Protein AF-A0A4Y2UNC6-F1 (afdb_monomer_lite)

Foldseek 3Di:
DPDPPDPAFQWDDLDPVDIDGPPVHDDPVSPAEADPDFQWEWDWDQDVNDIDIDIGGPDDDDPPDGHHYHRPQCPDPDWDQDDNPDPPDPRIRNDDDD

Organism: Araneus ventricosus (NCBI:txid182803)

Structure (mmCIF, N/CA/C/O backbone):
data_AF-A0A4Y2UNC6-F1
#
_entry.id   AF-A0A4Y2UNC6-F1
#
loop_
_atom_site.group_PDB
_atom_site.id
_atom_site.type_symbol
_atom_site.label_atom_id
_atom_site.label_alt_id
_atom_site.label_comp_id
_atom_site.label_asym_id
_atom_site.label_entity_id
_atom_site.label_seq_id
_atom_site.pdbx_PDB_ins_code
_atom_site.Cartn_x
_atom_site.Cartn_y
_atom_site.Cartn_z
_atom_site.occupancy
_atom_site.B_iso_or_equiv
_atom_site.auth_seq_id
_atom_site.auth_comp_id
_atom_site.auth_asym_id
_atom_site.auth_atom_id
_atom_site.pdbx_PDB_model_num
ATOM 1 N N . MET A 1 1 ? 13.011 17.252 9.180 1.00 39.12 1 MET A N 1
ATOM 2 C CA . MET A 1 1 ? 12.394 17.594 7.881 1.00 39.12 1 MET A CA 1
ATOM 3 C C . MET A 1 1 ? 13.448 17.404 6.805 1.00 39.12 1 MET A C 1
ATOM 5 O O . MET A 1 1 ? 14.493 18.028 6.916 1.00 39.12 1 MET A O 1
ATOM 9 N N . LEU A 1 2 ? 13.238 16.505 5.840 1.00 42.12 2 LEU A N 1
ATOM 10 C CA . LEU A 1 2 ? 14.147 16.373 4.695 1.00 42.12 2 LEU A CA 1
ATOM 11 C C . LEU A 1 2 ? 13.851 17.478 3.667 1.00 42.12 2 LEU A C 1
ATOM 13 O O . LEU A 1 2 ? 12.724 17.964 3.573 1.00 42.12 2 LEU A O 1
ATOM 17 N N . ALA A 1 3 ? 14.885 17.876 2.928 1.00 47.06 3 ALA A N 1
ATOM 18 C CA . ALA A 1 3 ? 15.082 19.190 2.307 1.00 47.06 3 ALA A CA 1
ATOM 19 C C . ALA A 1 3 ? 14.068 19.672 1.239 1.00 47.06 3 ALA A C 1
ATOM 21 O O . ALA A 1 3 ? 14.252 20.769 0.730 1.00 47.06 3 ALA A O 1
ATOM 22 N N . ASN A 1 4 ? 12.998 18.931 0.919 1.00 50.94 4 ASN A N 1
ATOM 23 C CA . ASN A 1 4 ? 12.087 19.271 -0.191 1.00 50.94 4 ASN A CA 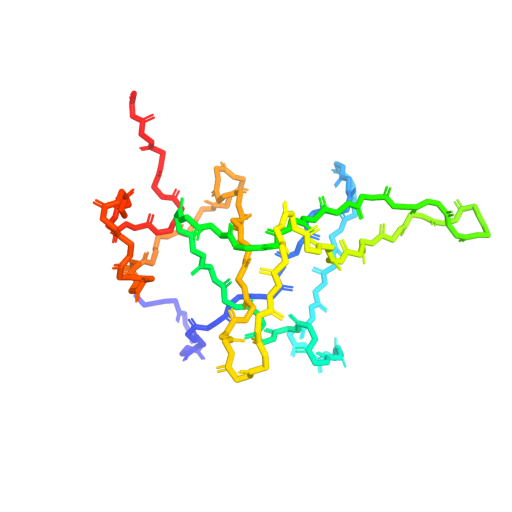1
ATOM 24 C C . ASN A 1 4 ? 10.584 19.340 0.161 1.00 50.94 4 ASN A C 1
ATOM 26 O O . ASN A 1 4 ? 9.766 19.505 -0.736 1.00 50.94 4 ASN A O 1
ATOM 30 N N . GLY A 1 5 ? 10.178 19.209 1.431 1.00 56.38 5 GLY A N 1
ATOM 31 C CA . GLY A 1 5 ? 8.780 19.462 1.837 1.00 56.38 5 GLY A CA 1
ATOM 32 C C . GLY A 1 5 ? 7.718 18.455 1.353 1.00 56.38 5 GLY A C 1
ATOM 33 O O . GLY A 1 5 ? 6.529 18.694 1.545 1.00 56.38 5 GLY A O 1
ATOM 34 N N . TYR A 1 6 ? 8.107 17.324 0.757 1.00 63.97 6 TYR A N 1
ATOM 35 C CA . TYR A 1 6 ? 7.167 16.267 0.371 1.00 63.97 6 TYR A CA 1
ATOM 36 C C . TYR A 1 6 ? 6.720 15.442 1.586 1.00 63.97 6 TYR A C 1
ATOM 38 O O . TYR A 1 6 ? 7.547 14.965 2.361 1.00 63.97 6 TYR A O 1
ATOM 46 N N . SER A 1 7 ? 5.406 15.255 1.735 1.00 79.00 7 SER A N 1
ATOM 47 C CA . SER A 1 7 ? 4.781 14.511 2.840 1.00 79.00 7 SER A CA 1
ATOM 48 C C . SER A 1 7 ? 4.427 13.057 2.507 1.00 79.00 7 SER A C 1
ATOM 50 O O . SER A 1 7 ? 4.112 12.292 3.416 1.00 79.00 7 SER A O 1
ATOM 52 N N . ASN A 1 8 ? 4.490 12.664 1.230 1.00 87.12 8 ASN A N 1
ATOM 53 C CA . ASN A 1 8 ? 4.035 11.361 0.741 1.00 87.12 8 ASN A CA 1
ATOM 54 C C . ASN A 1 8 ? 5.143 10.630 -0.027 1.00 87.12 8 ASN A C 1
ATOM 56 O O . ASN A 1 8 ? 5.838 11.242 -0.841 1.00 87.12 8 ASN A O 1
ATOM 60 N N . TYR A 1 9 ? 5.245 9.318 0.190 1.00 87.75 9 TYR A N 1
ATOM 61 C CA . TYR A 1 9 ? 6.192 8.424 -0.476 1.00 87.75 9 TYR A CA 1
ATOM 62 C C . TYR A 1 9 ? 5.442 7.419 -1.351 1.00 87.75 9 TYR A C 1
ATOM 64 O O . TYR A 1 9 ? 4.419 6.879 -0.940 1.00 87.75 9 TYR A O 1
ATOM 72 N N . TYR A 1 10 ? 5.966 7.156 -2.549 1.00 91.75 10 TYR A N 1
ATOM 73 C CA . TYR A 1 10 ? 5.298 6.337 -3.571 1.00 91.75 10 TYR A CA 1
ATOM 74 C C . TYR A 1 10 ? 6.195 5.208 -4.095 1.00 91.75 10 TYR A C 1
ATOM 76 O O . TYR A 1 10 ? 6.057 4.765 -5.237 1.00 91.75 10 TYR A O 1
ATOM 84 N N . PHE A 1 11 ? 7.139 4.774 -3.261 1.00 89.75 11 PHE A N 1
ATOM 85 C CA . PHE A 1 11 ? 8.127 3.759 -3.591 1.00 89.75 11 PHE A CA 1
ATOM 86 C C . PHE A 1 11 ? 7.642 2.370 -3.196 1.00 89.75 11 PHE A C 1
ATOM 88 O O . PHE A 1 11 ? 7.236 2.155 -2.057 1.00 89.75 11 PHE A O 1
ATOM 95 N N . LEU A 1 12 ? 7.763 1.400 -4.097 1.00 90.25 12 LEU A N 1
ATOM 96 C CA . LEU A 1 12 ? 7.373 0.016 -3.850 1.00 90.25 12 LEU A CA 1
ATOM 97 C C . LEU A 1 12 ? 8.427 -0.939 -4.410 1.00 90.25 12 LEU A C 1
ATOM 99 O O . LEU A 1 12 ? 8.695 -0.942 -5.611 1.00 90.25 12 LEU A O 1
ATOM 103 N N . TYR A 1 13 ? 9.010 -1.783 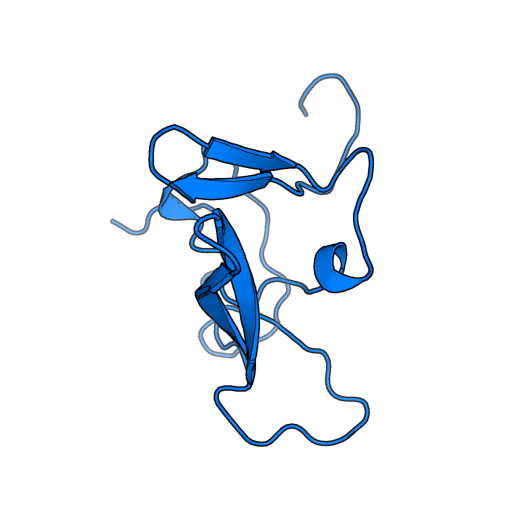-3.558 1.00 87.62 13 TYR A N 1
ATOM 104 C CA . TYR A 1 13 ? 9.956 -2.810 -4.005 1.00 87.62 13 TYR A CA 1
ATOM 105 C C . TYR A 1 13 ? 9.246 -3.923 -4.780 1.00 87.62 13 TYR A C 1
ATOM 107 O O . TYR A 1 13 ? 8.445 -4.674 -4.225 1.00 87.62 13 TYR A O 1
ATOM 115 N N . LEU A 1 14 ? 9.570 -4.059 -6.066 1.00 89.38 14 LEU A N 1
ATOM 116 C CA . LEU A 1 14 ? 9.084 -5.153 -6.907 1.00 89.38 14 LEU A CA 1
ATOM 117 C C . LEU A 1 14 ? 9.918 -6.426 -6.686 1.00 89.38 14 LEU A C 1
ATOM 119 O O . LEU A 1 14 ? 9.393 -7.544 -6.691 1.00 89.38 14 LEU A O 1
ATOM 123 N N . ASP A 1 15 ? 11.227 -6.254 -6.504 1.00 86.44 15 ASP A N 1
ATOM 124 C CA . ASP A 1 15 ? 12.197 -7.266 -6.080 1.00 86.44 15 ASP A CA 1
ATOM 125 C C . ASP A 1 15 ? 13.466 -6.593 -5.526 1.00 86.44 15 ASP A C 1
ATOM 127 O O . ASP A 1 15 ? 13.505 -5.380 -5.343 1.00 86.44 15 ASP A O 1
ATOM 131 N N . ALA A 1 16 ? 14.508 -7.383 -5.250 1.00 86.06 16 ALA A N 1
ATOM 132 C CA . ALA A 1 16 ? 15.761 -6.908 -4.664 1.00 86.06 16 ALA A CA 1
ATOM 133 C C . ALA A 1 16 ? 16.538 -5.898 -5.532 1.00 86.06 16 ALA A C 1
ATOM 135 O O . ALA A 1 16 ? 17.471 -5.276 -5.035 1.00 86.06 16 A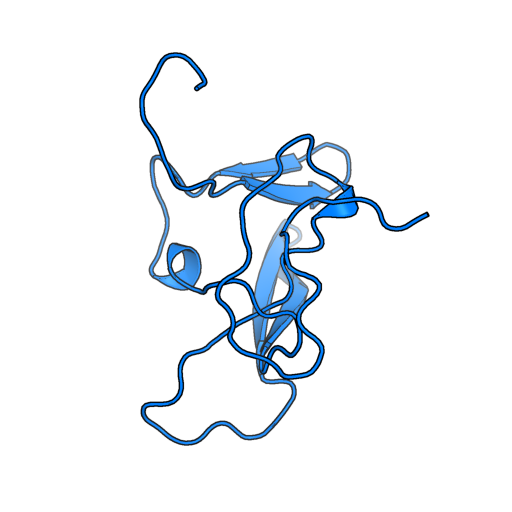LA A O 1
ATOM 136 N N . ARG A 1 17 ? 16.209 -5.756 -6.824 1.00 89.75 17 ARG A N 1
ATOM 137 C CA . ARG A 1 17 ? 16.913 -4.862 -7.760 1.00 89.75 17 ARG A CA 1
ATOM 138 C C . ARG A 1 17 ? 16.004 -3.833 -8.424 1.00 89.75 17 ARG A C 1
ATOM 140 O O . ARG A 1 17 ? 16.509 -2.941 -9.099 1.00 89.75 17 ARG A O 1
ATOM 147 N N . ARG A 1 18 ? 14.684 -3.963 -8.283 1.00 91.50 18 ARG A N 1
ATOM 148 C CA . ARG A 1 18 ? 13.703 -3.103 -8.950 1.00 91.50 18 ARG A CA 1
ATOM 149 C C . ARG A 1 18 ? 12.722 -2.507 -7.957 1.00 91.50 18 ARG A C 1
ATOM 151 O O . ARG A 1 18 ? 12.127 -3.213 -7.142 1.00 91.50 18 ARG A O 1
ATOM 158 N N . MET A 1 19 ? 12.496 -1.210 -8.108 1.00 91.50 19 MET A N 1
ATOM 159 C CA . MET A 1 19 ? 11.542 -0.431 -7.336 1.00 91.50 19 MET A CA 1
ATOM 160 C C . MET A 1 19 ? 10.641 0.344 -8.294 1.00 91.50 19 MET A C 1
ATOM 162 O O . MET A 1 19 ? 11.106 0.883 -9.295 1.00 91.50 19 MET A O 1
ATOM 166 N N . ILE A 1 20 ? 9.351 0.373 -7.990 1.00 93.06 20 ILE A N 1
ATOM 167 C CA . ILE A 1 20 ? 8.367 1.218 -8.655 1.00 93.06 20 ILE A CA 1
ATOM 168 C C . ILE A 1 20 ? 8.342 2.551 -7.905 1.00 93.06 20 ILE A C 1
ATOM 170 O O . ILE A 1 20 ? 8.212 2.549 -6.683 1.00 93.06 20 ILE A O 1
ATOM 174 N N . ASP A 1 21 ? 8.453 3.666 -8.626 1.00 93.31 21 ASP A N 1
ATOM 175 C CA . ASP A 1 21 ? 8.241 5.017 -8.100 1.00 93.31 21 ASP A CA 1
ATOM 176 C C . ASP A 1 21 ? 7.034 5.650 -8.803 1.00 93.31 21 ASP A C 1
ATOM 178 O O . ASP A 1 21 ? 7.110 6.015 -9.976 1.00 93.31 21 ASP A O 1
ATOM 182 N N . ALA A 1 22 ? 5.914 5.755 -8.083 1.00 95.31 22 ALA A N 1
ATOM 183 C CA . ALA A 1 22 ? 4.688 6.384 -8.580 1.00 95.31 22 ALA A CA 1
ATOM 184 C C . ALA A 1 22 ? 4.574 7.882 -8.215 1.00 95.31 22 ALA A C 1
ATOM 186 O O . ALA A 1 22 ? 3.494 8.481 -8.320 1.00 95.31 22 ALA A O 1
ATOM 187 N N . GLY A 1 23 ? 5.671 8.491 -7.751 1.00 92.69 23 GLY A N 1
ATOM 188 C CA . GLY A 1 23 ? 5.757 9.899 -7.383 1.00 92.69 23 GLY A CA 1
ATOM 189 C C . GLY A 1 23 ? 5.598 10.813 -8.598 1.00 92.69 23 GLY A C 1
ATOM 190 O O . GLY A 1 23 ? 4.613 11.555 -8.633 1.00 92.69 23 GLY A O 1
ATOM 191 N N . PRO A 1 24 ? 6.496 10.733 -9.602 1.00 93.69 24 PRO A N 1
ATOM 192 C CA . PRO A 1 24 ? 6.420 11.550 -10.815 1.00 93.69 24 PRO A CA 1
ATOM 193 C C . PRO A 1 24 ? 5.252 11.175 -11.735 1.00 93.69 24 PRO A C 1
ATOM 195 O O . PRO A 1 24 ? 4.608 12.053 -12.301 1.00 93.69 24 PRO A O 1
ATOM 198 N N . MET A 1 25 ? 4.982 9.875 -11.900 1.00 95.06 25 MET A N 1
ATOM 199 C CA . MET A 1 25 ? 3.931 9.352 -12.779 1.00 95.06 25 MET A CA 1
ATOM 200 C C . MET A 1 25 ? 3.370 8.040 -12.233 1.00 95.06 25 MET A C 1
ATOM 202 O O . MET A 1 25 ? 4.116 7.179 -11.781 1.00 95.06 25 MET A O 1
ATOM 206 N N . GLY A 1 26 ? 2.054 7.857 -12.313 1.00 95.50 26 GLY A N 1
ATOM 207 C CA . GLY A 1 26 ? 1.387 6.647 -11.837 1.00 95.50 26 GLY A CA 1
ATOM 208 C C . GLY A 1 26 ? -0.084 6.610 -12.234 1.00 95.50 26 GLY A C 1
ATOM 209 O O . GLY A 1 26 ? -0.525 7.358 -13.102 1.00 95.50 26 GLY A O 1
ATOM 210 N N . ASN A 1 27 ? -0.853 5.743 -11.581 1.00 96.81 27 ASN A N 1
ATOM 211 C CA . ASN A 1 27 ? -2.310 5.690 -11.712 1.00 96.81 27 ASN A CA 1
ATOM 212 C C . ASN A 1 27 ? -2.974 5.934 -10.341 1.00 96.81 27 ASN A C 1
ATOM 214 O O . ASN A 1 27 ? -2.296 6.266 -9.367 1.00 96.81 27 ASN A O 1
ATOM 218 N N . TYR A 1 28 ? -4.295 5.761 -10.252 1.00 97.62 28 TYR A N 1
ATOM 219 C CA . TYR A 1 28 ? -5.057 5.992 -9.019 1.00 97.62 28 TYR A CA 1
ATOM 220 C C . TYR A 1 28 ? -4.619 5.145 -7.814 1.00 97.62 28 TYR A C 1
ATOM 222 O O . TYR A 1 28 ? -4.871 5.547 -6.681 1.00 97.62 28 TYR A O 1
ATOM 230 N N . SER A 1 29 ? -3.915 4.026 -8.013 1.00 96.62 29 SER A N 1
ATOM 231 C CA . SER A 1 29 ? -3.442 3.184 -6.909 1.00 96.62 29 SER A CA 1
ATOM 232 C C . SER A 1 29 ? -2.469 3.907 -5.976 1.00 96.62 29 SER A C 1
ATOM 234 O O . SER A 1 29 ? -2.322 3.505 -4.828 1.00 96.62 29 SER A O 1
ATOM 236 N N . ARG A 1 30 ? -1.822 4.988 -6.435 1.00 96.25 30 ARG A N 1
ATOM 237 C CA . ARG A 1 30 ? -0.900 5.799 -5.622 1.00 96.25 30 ARG A CA 1
ATOM 238 C C . ARG A 1 30 ? -1.567 6.487 -4.424 1.00 96.25 30 ARG A C 1
ATOM 240 O O . ARG A 1 30 ? -0.863 7.019 -3.579 1.00 96.25 30 ARG A O 1
ATOM 247 N N . PHE A 1 31 ? -2.899 6.526 -4.382 1.00 96.75 31 PHE A N 1
ATOM 248 C CA . PHE A 1 31 ? -3.671 7.147 -3.304 1.00 96.75 31 PHE A CA 1
ATOM 249 C C . PHE A 1 31 ? -4.209 6.144 -2.276 1.00 96.75 31 PHE A C 1
ATOM 251 O O . PHE A 1 31 ? -4.865 6.555 -1.326 1.00 96.75 31 PHE A O 1
ATOM 258 N N . ILE A 1 32 ? -3.971 4.841 -2.462 1.00 97.50 32 ILE A N 1
ATOM 259 C CA . ILE A 1 32 ? -4.436 3.810 -1.528 1.00 97.50 32 ILE A CA 1
ATOM 260 C C . ILE A 1 32 ? -3.577 3.885 -0.267 1.00 97.50 32 ILE A C 1
ATOM 262 O O . ILE A 1 32 ? -2.373 3.651 -0.340 1.00 97.50 32 ILE A O 1
ATOM 266 N N . ASN A 1 33 ? -4.200 4.200 0.867 1.00 96.38 33 ASN A N 1
ATOM 267 C CA . ASN A 1 33 ? -3.504 4.453 2.123 1.00 96.38 33 ASN A CA 1
ATOM 268 C C . ASN A 1 33 ? -3.085 3.180 2.867 1.00 96.38 33 ASN A C 1
ATOM 270 O O . ASN A 1 33 ? -3.544 2.062 2.609 1.00 96.38 33 ASN A O 1
ATOM 274 N N . HIS A 1 34 ? -2.226 3.394 3.862 1.00 95.19 34 HIS A N 1
ATOM 275 C CA . HIS A 1 34 ? -1.869 2.390 4.847 1.00 95.19 34 HIS A CA 1
ATOM 276 C C . HIS A 1 34 ? -3.007 2.130 5.844 1.00 95.19 34 HIS A C 1
ATOM 278 O O . HIS A 1 34 ? -3.580 3.069 6.395 1.00 95.19 34 HIS A O 1
ATOM 284 N N . SER A 1 35 ? -3.218 0.858 6.187 1.00 96.62 35 SER A N 1
ATOM 285 C CA . SER A 1 35 ? -3.900 0.459 7.422 1.00 96.62 35 SER A CA 1
ATOM 286 C C . SER A 1 35 ? -3.126 -0.640 8.152 1.00 96.62 35 SER A C 1
ATOM 288 O O . SER A 1 35 ? -2.491 -1.490 7.520 1.00 96.62 35 SER A O 1
ATOM 290 N N . CYS A 1 36 ? -3.178 -0.620 9.488 1.00 94.56 36 CYS A N 1
ATOM 291 C CA . CYS A 1 36 ? -2.718 -1.727 10.334 1.00 94.56 36 CYS A CA 1
ATOM 292 C C . CYS A 1 36 ? -3.720 -2.897 10.348 1.00 94.56 36 CYS A C 1
ATOM 294 O O . CYS A 1 36 ? -3.322 -4.016 10.658 1.00 94.56 36 CYS A O 1
ATOM 296 N N . ASP A 1 37 ? -4.969 -2.645 9.943 1.00 96.00 37 ASP A N 1
ATOM 297 C CA . ASP A 1 37 ? -6.005 -3.643 9.657 1.00 96.00 37 ASP A CA 1
ATOM 298 C C . ASP A 1 37 ? -6.583 -3.387 8.250 1.00 96.00 37 ASP A C 1
ATOM 300 O O . ASP A 1 37 ? -7.553 -2.636 8.093 1.00 96.00 37 ASP A O 1
ATOM 304 N N . PRO A 1 38 ? -5.888 -3.831 7.187 1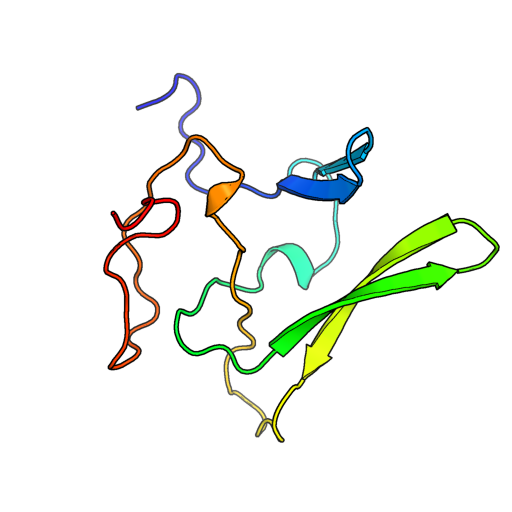.00 97.69 38 PRO A N 1
ATOM 305 C CA . PRO A 1 38 ? -6.252 -3.502 5.813 1.00 97.69 38 PRO A CA 1
ATOM 306 C C . PRO A 1 38 ? -7.353 -4.404 5.247 1.00 97.69 38 PRO A C 1
ATOM 308 O O . PRO A 1 38 ? -7.494 -5.560 5.631 1.00 97.69 38 PRO A O 1
ATOM 311 N N . ASN A 1 39 ? -8.069 -3.901 4.238 1.00 98.38 39 ASN A N 1
ATOM 312 C CA . ASN A 1 39 ? -9.050 -4.682 3.467 1.00 98.38 39 ASN A CA 1
ATOM 313 C C . ASN A 1 39 ? -8.529 -5.162 2.100 1.00 98.38 39 ASN A C 1
ATOM 315 O O . ASN A 1 39 ? -9.192 -5.962 1.435 1.00 98.38 39 ASN A O 1
ATOM 319 N N . CYS A 1 40 ? -7.328 -4.733 1.709 1.00 98.50 40 CYS A N 1
ATOM 320 C CA . CYS A 1 40 ? -6.630 -5.183 0.514 1.00 98.50 40 CYS A CA 1
ATOM 321 C C . CYS A 1 40 ? -5.199 -5.646 0.821 1.00 98.50 40 CYS A C 1
ATOM 323 O O . CYS A 1 40 ? -4.564 -5.219 1.786 1.00 98.50 40 CYS A O 1
ATOM 325 N N . GLU A 1 41 ? -4.646 -6.457 -0.076 1.00 96.50 41 GLU A N 1
ATOM 326 C CA . GLU A 1 41 ? -3.246 -6.874 -0.061 1.00 96.50 41 GLU A CA 1
ATOM 327 C C . GLU A 1 41 ? -2.568 -6.684 -1.423 1.00 96.50 41 GLU A C 1
ATOM 329 O O . GLU A 1 41 ? -3.209 -6.656 -2.478 1.00 96.50 41 GLU A O 1
ATOM 334 N N . MET A 1 42 ? -1.240 -6.580 -1.398 1.00 94.19 42 MET A N 1
ATOM 335 C CA . MET A 1 42 ? -0.410 -6.578 -2.599 1.00 94.19 42 MET A CA 1
ATOM 336 C C . MET A 1 42 ? -0.109 -8.005 -3.052 1.00 94.19 42 MET A C 1
ATOM 338 O O . MET A 1 42 ? 0.372 -8.821 -2.268 1.00 94.19 42 MET A O 1
ATOM 342 N N . ARG A 1 43 ? -0.273 -8.284 -4.347 1.00 94.75 43 ARG A N 1
ATOM 343 C CA . ARG A 1 43 ? 0.161 -9.544 -4.965 1.00 94.75 43 ARG A CA 1
ATOM 344 C C . ARG A 1 43 ? 1.062 -9.283 -6.160 1.00 94.75 43 ARG A C 1
ATOM 346 O O . ARG A 1 43 ? 0.765 -8.435 -7.003 1.00 94.75 43 ARG A O 1
ATOM 353 N N . LYS A 1 44 ? 2.145 -10.055 -6.258 1.00 93.94 44 LYS A N 1
ATOM 354 C CA . LYS A 1 44 ? 3.052 -10.037 -7.407 1.00 93.94 44 LYS A CA 1
ATOM 355 C C . LYS A 1 44 ? 2.528 -10.960 -8.501 1.00 93.94 44 LYS A C 1
ATOM 357 O O . LYS A 1 44 ? 2.250 -12.125 -8.243 1.00 93.94 44 LYS A O 1
ATOM 362 N N . TRP A 1 45 ? 2.432 -10.439 -9.716 1.00 96.06 45 TRP A N 1
ATOM 363 C CA . TRP A 1 45 ? 1.985 -11.167 -10.901 1.00 96.06 45 TRP A CA 1
ATOM 364 C C . TRP A 1 45 ? 3.054 -11.128 -11.985 1.00 96.06 45 TRP A C 1
ATOM 366 O O . TRP A 1 45 ? 3.752 -10.126 -12.122 1.00 96.06 45 TRP A O 1
ATOM 376 N N . SER A 1 46 ? 3.163 -12.202 -12.765 1.00 96.12 46 SER A N 1
ATOM 377 C CA . SER A 1 46 ? 3.908 -12.190 -14.025 1.00 96.12 46 SER A CA 1
ATOM 378 C C . SER A 1 46 ? 2.933 -11.903 -15.159 1.00 96.12 46 SER A C 1
ATOM 380 O O . SER A 1 46 ? 1.953 -12.625 -15.331 1.00 96.12 46 SER A O 1
ATOM 382 N N . VAL A 1 47 ? 3.180 -10.838 -15.911 1.00 96.50 47 VAL A N 1
ATOM 383 C CA . VAL A 1 47 ? 2.364 -10.428 -17.054 1.00 96.50 47 VAL A CA 1
ATOM 384 C C . VAL A 1 47 ? 3.297 -10.290 -18.244 1.00 96.50 47 VAL A C 1
ATOM 386 O O . VAL A 1 47 ? 4.139 -9.396 -18.264 1.00 96.50 47 VAL A O 1
ATOM 389 N N . ASN A 1 48 ? 3.160 -11.187 -19.223 1.00 96.88 48 ASN A N 1
ATOM 390 C CA . ASN A 1 48 ? 4.047 -11.281 -20.390 1.00 96.88 48 ASN A CA 1
ATOM 391 C C . ASN A 1 48 ? 5.537 -11.426 -20.019 1.00 96.88 48 ASN A C 1
ATOM 393 O O . ASN A 1 48 ? 6.401 -10.866 -20.681 1.00 96.88 48 ASN A O 1
ATOM 397 N N . GLY A 1 49 ? 5.833 -12.160 -18.941 1.00 94.19 49 GLY A N 1
ATOM 398 C CA . GLY A 1 49 ? 7.201 -12.368 -18.450 1.00 94.19 49 GLY A CA 1
ATOM 399 C C . GLY A 1 49 ? 7.716 -11.273 -17.511 1.00 94.19 49 GLY A C 1
ATOM 400 O O . GLY A 1 49 ? 8.720 -11.489 -16.834 1.00 94.19 49 GLY A O 1
ATOM 401 N N . ASP A 1 50 ? 7.005 -10.148 -17.390 1.00 93.94 50 ASP A N 1
ATOM 402 C CA . ASP A 1 50 ? 7.379 -9.052 -16.501 1.00 93.94 50 ASP A CA 1
ATOM 403 C C . ASP A 1 50 ? 6.611 -9.082 -15.184 1.00 93.94 50 ASP A C 1
ATOM 405 O O . ASP A 1 50 ? 5.390 -9.251 -15.135 1.00 93.94 50 ASP A O 1
ATOM 409 N N . ALA A 1 51 ? 7.330 -8.850 -14.088 1.00 94.50 51 ALA A N 1
ATOM 410 C CA . ALA A 1 51 ? 6.716 -8.733 -12.778 1.00 94.50 51 ALA A CA 1
ATOM 411 C C . ALA A 1 51 ? 5.933 -7.419 -12.636 1.00 94.50 51 ALA A C 1
ATOM 413 O O . ALA A 1 51 ? 6.438 -6.342 -12.948 1.00 94.50 51 ALA A O 1
ATOM 414 N N . ARG A 1 52 ? 4.724 -7.507 -12.086 1.00 95.50 52 ARG A N 1
ATOM 415 C CA . ARG A 1 52 ? 3.852 -6.380 -11.736 1.00 95.50 52 ARG A CA 1
ATOM 416 C C . ARG A 1 52 ? 3.260 -6.588 -10.349 1.00 95.50 52 ARG A C 1
ATOM 418 O O . ARG A 1 52 ? 3.250 -7.709 -9.842 1.00 95.50 52 ARG A O 1
ATOM 425 N N . ILE A 1 53 ? 2.741 -5.518 -9.757 1.00 95.44 53 ILE A N 1
ATOM 426 C CA . ILE A 1 53 ? 1.976 -5.577 -8.511 1.00 95.44 53 ILE A CA 1
ATOM 427 C C . ILE A 1 53 ? 0.522 -5.243 -8.806 1.00 95.44 53 ILE A C 1
ATOM 429 O O . ILE A 1 53 ? 0.235 -4.243 -9.463 1.00 95.44 53 ILE A O 1
ATOM 433 N N . GLY A 1 54 ? -0.379 -6.083 -8.309 1.00 96.19 54 GLY A N 1
ATOM 434 C CA . GLY A 1 54 ? -1.801 -5.782 -8.212 1.00 96.19 54 GLY A CA 1
ATOM 435 C C . GLY A 1 54 ? -2.226 -5.664 -6.752 1.00 96.19 54 GLY A C 1
ATOM 436 O O . GLY A 1 54 ? -1.608 -6.267 -5.872 1.00 96.19 54 GLY A O 1
ATOM 437 N N . ILE A 1 55 ? -3.285 -4.896 -6.515 1.00 97.31 55 ILE A N 1
ATOM 438 C CA . ILE A 1 55 ? -3.945 -4.772 -5.215 1.00 97.31 55 ILE A CA 1
ATOM 439 C C . ILE A 1 55 ? -5.246 -5.567 -5.283 1.00 97.31 55 ILE A C 1
ATOM 441 O O . ILE A 1 55 ? -6.030 -5.376 -6.211 1.00 97.31 55 ILE A O 1
ATOM 445 N N . PHE A 1 56 ? -5.453 -6.469 -4.329 1.00 98.06 56 PHE A N 1
ATOM 446 C CA . PHE A 1 56 ? -6.594 -7.380 -4.304 1.00 98.06 56 PHE A CA 1
ATOM 447 C C . PHE A 1 56 ? -7.305 -7.283 -2.963 1.00 98.06 56 PHE A C 1
ATOM 449 O O . PHE A 1 56 ? -6.648 -7.207 -1.928 1.00 98.06 56 PHE A O 1
ATOM 456 N N . ALA A 1 57 ? -8.635 -7.305 -2.984 1.00 98.44 57 ALA A N 1
ATOM 457 C CA . ALA A 1 57 ? -9.427 -7.382 -1.766 1.00 98.44 57 ALA A CA 1
ATOM 458 C C . ALA A 1 57 ? -9.181 -8.726 -1.057 1.00 98.44 57 ALA A C 1
ATOM 460 O O . ALA A 1 57 ? -9.079 -9.766 -1.713 1.00 98.44 57 ALA A O 1
ATOM 461 N N . VAL A 1 58 ? -9.082 -8.696 0.273 1.00 98.00 58 VAL A N 1
ATOM 462 C CA . VAL A 1 58 ? -8.980 -9.903 1.123 1.00 98.00 58 VAL A CA 1
ATOM 463 C C . VAL A 1 58 ? -10.281 -10.214 1.864 1.00 98.00 58 VAL A C 1
ATOM 465 O O . VAL A 1 58 ? -10.419 -11.277 2.461 1.00 98.00 58 VAL A O 1
ATOM 468 N N . VAL A 1 59 ? -11.240 -9.293 1.792 1.00 97.75 59 VAL A N 1
ATOM 469 C CA . VAL A 1 59 ? -12.607 -9.404 2.306 1.00 97.75 59 VAL A CA 1
ATOM 470 C C . VAL A 1 59 ? -13.563 -8.776 1.292 1.00 97.75 59 VAL A C 1
ATOM 472 O O . VAL A 1 59 ? -13.125 -8.022 0.422 1.00 97.75 59 VAL A O 1
ATOM 475 N N . ASP A 1 60 ? -14.863 -9.032 1.413 1.00 98.44 60 ASP A N 1
ATOM 476 C CA . ASP A 1 60 ? -15.866 -8.291 0.645 1.00 98.44 60 ASP A CA 1
ATOM 477 C C . ASP A 1 60 ? -15.917 -6.824 1.107 1.00 98.44 60 ASP A C 1
ATOM 479 O O . ASP A 1 60 ? -15.938 -6.532 2.306 1.00 98.44 60 ASP A O 1
ATOM 483 N N . ILE A 1 61 ? -15.930 -5.883 0.156 1.00 98.38 61 ILE A N 1
ATOM 484 C CA . ILE A 1 61 ? -15.841 -4.441 0.434 1.00 98.38 61 ILE A CA 1
ATOM 485 C C . ILE A 1 61 ? -17.080 -3.727 -0.102 1.00 98.38 61 ILE A C 1
ATOM 487 O O . ILE A 1 61 ? -17.301 -3.643 -1.310 1.00 98.38 61 ILE A O 1
ATOM 491 N N . SER A 1 62 ? -17.873 -3.157 0.805 1.00 98.25 62 SER A N 1
ATOM 492 C CA . SER A 1 62 ? -19.023 -2.323 0.448 1.00 98.25 62 SER A CA 1
ATOM 493 C C . SER A 1 62 ? -18.598 -1.019 -0.233 1.00 98.25 62 SER A C 1
ATOM 495 O O . SER A 1 62 ? -17.583 -0.414 0.121 1.00 98.25 62 SER A O 1
ATOM 497 N N . ALA A 1 63 ? -19.418 -0.535 -1.168 1.00 98.25 63 ALA A N 1
ATOM 498 C CA . ALA A 1 63 ? -19.190 0.741 -1.842 1.00 98.25 63 ALA A CA 1
ATOM 499 C C . ALA A 1 63 ? -19.045 1.905 -0.841 1.00 98.25 63 ALA A C 1
ATOM 501 O O . ALA A 1 63 ? -19.746 1.970 0.169 1.00 98.25 63 ALA A O 1
ATOM 502 N N . GLY A 1 64 ? -18.122 2.827 -1.129 1.00 97.69 64 GLY A N 1
ATOM 503 C CA . GLY A 1 64 ? -17.823 3.983 -0.276 1.00 97.69 64 GLY A CA 1
ATOM 504 C C . GLY A 1 64 ? -16.846 3.707 0.873 1.00 97.69 64 GLY A C 1
ATOM 505 O O . GLY A 1 64 ? -16.427 4.651 1.539 1.00 97.69 64 GLY A O 1
ATOM 506 N N . ARG A 1 65 ? -16.440 2.451 1.105 1.00 97.69 65 ARG A N 1
ATOM 507 C CA . ARG A 1 65 ? -15.346 2.135 2.035 1.00 97.69 65 ARG A CA 1
ATOM 508 C C . ARG A 1 65 ? -14.000 2.456 1.390 1.00 97.69 65 ARG A C 1
ATOM 510 O O . ARG A 1 65 ? -13.767 2.129 0.229 1.00 97.69 65 ARG A O 1
ATOM 517 N N . GLU A 1 66 ? -13.112 3.080 2.157 1.00 98.19 66 GLU A N 1
ATOM 518 C CA . GLU A 1 66 ? -11.736 3.321 1.727 1.00 98.19 66 GLU A CA 1
ATOM 519 C C . GLU A 1 66 ? -11.004 1.988 1.519 1.00 98.19 66 GLU A C 1
ATOM 521 O O . GLU A 1 66 ? -11.102 1.076 2.343 1.00 98.19 66 GLU A O 1
ATOM 526 N N . LEU A 1 67 ? -10.261 1.883 0.417 1.00 98.56 67 LEU A N 1
ATOM 527 C CA . LEU A 1 67 ? -9.357 0.766 0.165 1.00 98.56 67 LEU A CA 1
ATOM 528 C C . LEU A 1 67 ? -8.024 1.047 0.855 1.00 98.56 67 LEU A C 1
ATOM 530 O O . LEU A 1 67 ? -7.459 2.127 0.684 1.00 98.56 67 LEU A O 1
ATOM 534 N N . THR A 1 68 ? -7.505 0.076 1.600 1.00 98.31 68 THR A N 1
ATOM 535 C CA . THR A 1 68 ? -6.227 0.205 2.312 1.00 98.31 68 THR A CA 1
ATOM 536 C C . THR A 1 68 ? -5.421 -1.085 2.225 1.00 98.31 68 THR A C 1
ATOM 538 O O . THR A 1 68 ? -5.990 -2.174 2.167 1.00 98.31 68 THR A O 1
ATOM 541 N N . PHE A 1 69 ? -4.090 -0.983 2.229 1.00 96.69 69 PHE A N 1
ATOM 542 C CA . PHE A 1 69 ? -3.195 -2.141 2.349 1.00 96.69 69 PHE A CA 1
ATOM 543 C C . PHE A 1 69 ? -2.070 -1.862 3.346 1.00 96.69 69 PHE A C 1
ATOM 545 O O . PHE A 1 69 ? -1.746 -0.716 3.653 1.00 96.69 69 PHE A O 1
ATOM 552 N N . ASN A 1 70 ? -1.440 -2.910 3.870 1.00 93.06 70 ASN A N 1
ATOM 553 C CA . ASN A 1 70 ? -0.283 -2.732 4.741 1.00 93.06 70 ASN A CA 1
ATOM 554 C C . ASN A 1 70 ? 0.976 -2.453 3.901 1.00 93.06 70 ASN A C 1
ATOM 556 O O . ASN A 1 70 ? 1.446 -3.324 3.178 1.00 93.06 70 ASN A O 1
ATOM 560 N N . TYR A 1 71 ? 1.542 -1.253 4.037 1.00 91.00 71 TYR A N 1
ATOM 561 C CA . TYR A 1 71 ? 2.758 -0.797 3.348 1.00 91.00 71 TYR A CA 1
ATOM 562 C C . TYR A 1 71 ? 4.035 -1.629 3.595 1.00 91.00 71 TYR A C 1
ATOM 564 O O . TYR A 1 71 ? 5.037 -1.334 2.954 1.00 91.00 71 TYR A O 1
ATOM 572 N N . GLN A 1 72 ? 4.037 -2.636 4.484 1.00 74.88 72 GLN A N 1
ATOM 573 C CA . GLN A 1 72 ? 5.205 -3.509 4.747 1.00 74.88 72 GLN A CA 1
ATOM 574 C C . GLN A 1 72 ? 6.486 -2.692 4.973 1.00 74.88 72 GLN A C 1
ATOM 576 O O . GLN A 1 72 ? 7.465 -2.725 4.227 1.00 74.88 72 GLN A O 1
ATOM 581 N N . SER A 1 73 ? 6.394 -1.835 5.982 1.00 63.34 73 SER A N 1
ATOM 582 C CA . SER A 1 73 ? 7.260 -0.678 6.149 1.00 63.34 73 SER A CA 1
ATOM 583 C C . SER A 1 73 ? 8.639 -0.990 6.745 1.00 63.34 73 SER A C 1
ATOM 585 O O . SER A 1 73 ? 9.462 -0.095 6.870 1.00 63.34 73 SER A O 1
ATOM 587 N N . ASP A 1 74 ? 8.898 -2.242 7.118 1.00 61.44 74 ASP A N 1
ATOM 588 C CA . ASP A 1 74 ? 10.171 -2.738 7.661 1.00 61.44 74 ASP A CA 1
ATOM 589 C C . ASP A 1 74 ? 11.357 -2.566 6.695 1.00 61.44 74 ASP A C 1
ATOM 591 O O . ASP A 1 74 ? 12.518 -2.627 7.110 1.00 61.44 74 ASP A O 1
ATOM 595 N N . LYS A 1 75 ? 11.061 -2.310 5.416 1.00 63.25 75 LYS A N 1
ATOM 596 C CA . LYS A 1 75 ? 12.032 -2.119 4.332 1.00 63.25 75 LYS A CA 1
ATOM 597 C C . LYS A 1 75 ? 12.464 -0.672 4.098 1.00 63.25 75 LYS A C 1
ATOM 599 O O . LYS A 1 75 ? 13.296 -0.445 3.220 1.00 63.25 75 LYS A O 1
ATOM 604 N N . TYR A 1 76 ? 11.904 0.297 4.818 1.00 66.44 76 TYR A N 1
ATOM 605 C CA . TYR A 1 76 ? 12.167 1.711 4.563 1.00 66.44 76 TYR A CA 1
ATOM 606 C C . TYR A 1 76 ? 12.669 2.444 5.808 1.00 66.44 76 TYR A C 1
ATOM 608 O O . TYR A 1 76 ? 12.180 2.229 6.911 1.00 66.44 76 TYR A O 1
ATOM 616 N N . GLU A 1 77 ? 13.622 3.356 5.617 1.00 68.00 77 GLU A N 1
ATOM 617 C CA . GLU A 1 77 ? 14.175 4.216 6.673 1.00 68.00 77 GLU A CA 1
ATOM 618 C C . GLU A 1 77 ? 13.360 5.511 6.829 1.00 68.00 77 GLU A C 1
ATOM 620 O O . GLU A 1 77 ? 13.894 6.619 6.811 1.00 68.00 77 GLU A O 1
ATOM 625 N N . PHE A 1 78 ? 12.037 5.389 6.936 1.00 73.31 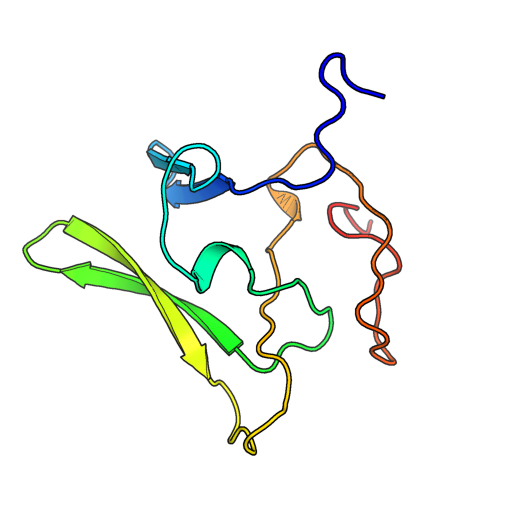78 PHE A N 1
ATOM 626 C CA . PHE A 1 78 ? 11.173 6.515 7.279 1.00 73.31 78 PHE A CA 1
ATOM 627 C C . PHE A 1 78 ? 10.182 6.113 8.359 1.00 73.31 78 PHE A C 1
ATOM 629 O O . PHE A 1 78 ? 9.717 4.980 8.397 1.00 73.31 78 PHE A O 1
ATOM 636 N N . GLU A 1 79 ? 9.832 7.068 9.213 1.00 83.25 79 GLU A N 1
ATOM 637 C CA . GLU A 1 79 ? 8.777 6.918 10.204 1.00 83.25 79 GLU A CA 1
ATOM 638 C C . GLU A 1 79 ? 7.722 8.003 9.970 1.00 83.25 79 GLU A C 1
ATOM 640 O O . GLU A 1 79 ? 8.043 9.188 9.852 1.00 83.25 79 GLU A O 1
ATOM 645 N N . GLN A 1 80 ? 6.454 7.604 9.885 1.00 87.44 80 GLN A N 1
ATOM 646 C CA . GLN A 1 80 ? 5.318 8.523 9.795 1.00 87.44 80 GLN A CA 1
ATOM 647 C C . GLN A 1 80 ? 4.236 8.107 10.787 1.00 87.44 80 GLN A C 1
ATOM 649 O O . GLN A 1 80 ? 3.956 6.919 10.937 1.00 87.44 80 GLN A O 1
ATOM 654 N N . LYS A 1 81 ? 3.604 9.071 11.467 1.00 91.50 81 LYS A N 1
ATOM 655 C CA . LYS A 1 81 ? 2.484 8.775 12.370 1.00 91.50 81 LYS A CA 1
ATOM 656 C C . LYS A 1 81 ? 1.352 8.110 11.583 1.00 91.50 81 LYS A C 1
ATOM 658 O O . LYS A 1 81 ? 0.951 8.601 10.531 1.00 91.50 81 LYS A O 1
ATOM 663 N N . CYS A 1 82 ? 0.855 6.989 12.092 1.00 93.31 82 CYS A N 1
ATOM 664 C CA . CYS A 1 82 ? -0.239 6.251 11.482 1.00 93.31 82 CYS A CA 1
ATOM 665 C C . CYS A 1 82 ? -1.584 6.829 11.938 1.00 93.31 82 CYS A C 1
ATOM 667 O O . CYS A 1 82 ? -1.813 7.016 13.134 1.00 93.31 82 CYS A O 1
ATOM 669 N N . PHE A 1 83 ? -2.480 7.070 10.982 1.00 96.00 83 PHE A N 1
ATOM 670 C CA . PHE A 1 83 ? -3.828 7.601 11.213 1.00 96.00 83 PHE A CA 1
ATOM 671 C C . PHE A 1 83 ? -4.926 6.659 10.700 1.00 96.00 83 PHE A C 1
ATOM 673 O O . PHE A 1 83 ? -6.032 7.101 10.419 1.00 96.00 83 PHE A O 1
ATOM 680 N N . CYS A 1 84 ? -4.638 5.358 10.574 1.00 96.38 84 CYS A N 1
ATOM 681 C CA . CYS A 1 84 ? -5.600 4.385 10.038 1.00 96.38 84 CYS A CA 1
ATOM 682 C C . CYS A 1 84 ? -6.810 4.114 10.948 1.00 96.38 84 CYS A C 1
ATOM 684 O O . CYS A 1 84 ? -7.754 3.457 10.525 1.00 96.38 84 CYS A O 1
ATOM 686 N N . SER A 1 85 ? -6.782 4.603 12.193 1.00 95.56 85 SER A N 1
ATOM 687 C CA . SER A 1 85 ? -7.864 4.479 13.182 1.00 95.56 85 SER A CA 1
ATOM 688 C C . SER A 1 85 ? -8.287 3.045 13.533 1.00 95.56 85 SER A C 1
ATOM 690 O O . SER A 1 85 ? -9.308 2.872 14.194 1.00 95.56 85 SER A O 1
ATOM 692 N N . SER A 1 86 ? -7.526 2.020 13.136 1.00 96.00 86 SER A N 1
ATOM 693 C CA . SER A 1 86 ? -7.807 0.639 13.532 1.00 96.00 86 SER A CA 1
ATOM 694 C C . SER A 1 86 ? -7.510 0.419 15.020 1.00 96.00 86 SER A C 1
ATOM 696 O O . SER A 1 86 ? -6.591 1.025 15.579 1.00 96.00 86 SER A O 1
ATOM 698 N N . GLU A 1 87 ? -8.258 -0.476 15.669 1.00 95.75 87 GLU A N 1
ATOM 699 C CA . GLU A 1 87 ? -8.061 -0.799 17.094 1.00 95.75 87 GLU A CA 1
ATOM 700 C C . GLU A 1 87 ? -6.668 -1.391 17.373 1.00 95.75 87 GLU A C 1
ATOM 702 O O . GLU A 1 87 ? -6.089 -1.175 18.434 1.00 95.75 87 GLU A O 1
ATOM 707 N N . ASN A 1 88 ? -6.094 -2.084 16.388 1.00 93.94 88 ASN A N 1
ATOM 708 C CA . ASN A 1 88 ? -4.755 -2.676 16.425 1.00 93.94 88 ASN A CA 1
ATOM 709 C C . ASN A 1 88 ? -3.667 -1.770 15.803 1.00 93.94 88 ASN A C 1
ATOM 711 O O . ASN A 1 88 ? -2.620 -2.256 15.366 1.00 93.94 88 ASN A O 1
ATOM 715 N N . CYS A 1 89 ? -3.910 -0.460 15.702 1.00 94.38 89 CYS A N 1
ATOM 716 C CA . CYS A 1 89 ? -2.971 0.473 15.089 1.00 94.38 89 CYS A CA 1
ATOM 717 C C . CYS A 1 89 ? -1.618 0.492 15.821 1.00 94.38 89 CYS A C 1
ATOM 719 O O . CYS A 1 89 ? -1.535 0.710 17.028 1.00 94.38 89 CYS A O 1
ATOM 721 N N . ARG A 1 90 ?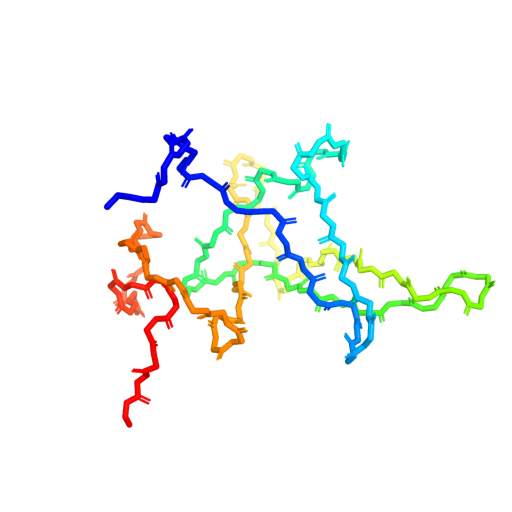 -0.521 0.356 15.064 1.00 91.62 90 ARG A N 1
ATOM 722 C CA . ARG A 1 90 ? 0.860 0.371 15.591 1.00 91.62 90 ARG A CA 1
ATOM 723 C C . ARG A 1 90 ? 1.382 1.772 15.944 1.00 91.62 90 ARG A C 1
ATOM 725 O O . ARG A 1 90 ? 2.530 1.921 16.358 1.00 91.62 90 ARG A O 1
ATOM 732 N N . GLY A 1 91 ? 0.580 2.817 15.732 1.00 91.75 91 GLY A N 1
ATOM 733 C CA . GLY A 1 91 ? 0.919 4.222 15.989 1.00 91.75 91 GLY A CA 1
ATOM 734 C C . GLY A 1 91 ? 1.816 4.874 14.931 1.00 91.75 91 GLY A C 1
ATOM 735 O O . GLY A 1 91 ? 1.654 6.061 14.652 1.00 91.75 91 GLY A O 1
ATOM 736 N N . PHE A 1 92 ? 2.699 4.109 14.286 1.00 90.50 92 PHE A N 1
ATOM 737 C CA . PHE A 1 92 ? 3.604 4.587 13.240 1.00 90.50 92 PHE A CA 1
ATOM 738 C C . PHE A 1 92 ? 3.707 3.600 12.072 1.00 90.50 92 PHE A C 1
ATOM 740 O O . PHE A 1 92 ? 3.668 2.383 12.250 1.00 90.50 92 PHE A O 1
ATOM 747 N N . ILE A 1 93 ? 3.867 4.145 10.871 1.00 89.81 93 ILE A N 1
ATOM 748 C CA . ILE A 1 93 ? 4.277 3.444 9.655 1.00 89.81 93 ILE A CA 1
ATOM 749 C C . ILE A 1 93 ? 5.806 3.504 9.618 1.00 89.81 93 ILE A C 1
ATOM 751 O O . ILE A 1 93 ? 6.366 4.584 9.784 1.00 89.81 93 ILE A O 1
ATOM 755 N N . GLY A 1 94 ? 6.479 2.370 9.417 1.00 80.69 94 GLY A N 1
ATOM 756 C CA . GLY A 1 94 ? 7.947 2.300 9.297 1.00 80.69 94 GLY A CA 1
ATOM 757 C C . GLY A 1 94 ? 8.695 1.898 10.558 1.00 80.69 94 GLY A C 1
ATOM 758 O O . GLY A 1 94 ? 9.805 1.382 10.467 1.00 80.69 94 GLY A O 1
ATOM 759 N N . ARG A 1 95 ? 8.078 2.031 11.736 1.00 75.38 95 ARG A N 1
ATOM 760 C CA . ARG A 1 95 ? 8.733 1.661 12.993 1.00 75.38 95 ARG A CA 1
ATOM 761 C C . ARG A 1 95 ? 8.918 0.143 13.084 1.00 75.38 95 ARG A C 1
ATOM 763 O O . ARG A 1 95 ? 7.933 -0.601 13.055 1.00 75.38 95 ARG A O 1
ATOM 770 N N . LYS A 1 96 ? 10.170 -0.313 13.208 1.00 61.22 96 LYS A N 1
ATOM 771 C CA . LYS A 1 96 ? 10.482 -1.695 13.595 1.00 61.22 96 LYS A CA 1
ATOM 772 C C . LYS A 1 96 ? 10.019 -1.885 15.040 1.00 61.22 96 LYS A C 1
ATOM 774 O O . LYS A 1 96 ? 10.363 -1.086 15.904 1.00 61.22 96 LYS A O 1
ATOM 779 N N . THR A 1 97 ? 9.158 -2.865 15.272 1.00 55.31 97 THR A N 1
ATOM 780 C CA . THR A 1 97 ? 8.845 -3.337 16.624 1.00 55.31 97 THR A CA 1
ATOM 781 C C . THR A 1 97 ? 9.942 -4.311 17.030 1.00 55.31 97 THR A C 1
ATOM 783 O O . THR A 1 97 ? 10.251 -5.197 16.231 1.00 55.31 97 THR A O 1
ATOM 786 N N . ASP A 1 98 ? 10.532 -4.095 18.205 1.00 50.31 98 ASP A N 1
ATOM 787 C CA . ASP A 1 98 ? 11.482 -5.023 18.835 1.00 50.31 98 ASP A CA 1
ATOM 788 C C . ASP A 1 98 ? 10.861 -6.410 19.076 1.00 50.31 98 ASP A C 1
ATOM 790 O O . ASP A 1 98 ? 9.625 -6.477 19.298 1.00 50.31 98 ASP A O 1
#

Sequence (98 aa):
MLANGYSNYYFLYLDARRMIDAGPMGNYSRFINHSCDPNCEMRKWSVNGDARIGIFAVVDISAGRELTFNYQSDKYEFEQKCFCSSENCRGFIGRKTD

pLDDT: mean 88.07, std 14.29, range [39.12, 98.56]

Radius of gyration: 14.43 Å; chains: 1; bounding box: 36×32×39 Å

InterPro domains:
  IPR001214 SET domain [PF00856] (9-72)
  IPR001214 SET domain [PS50280] (1-72)
  IPR001214 SET domain [SM00317] (10-78)
  IPR003616 Post-SET domain [PS50868] (78-94)
  IPR046341 SET domain superfamily [G3DSA:2.170.270.10] (1-98)
  IPR046341 SET domain superfamily [SSF82199] (3-91)
  IPR050777 SET2 Histone-Lysine N-Methyltransferase [PTHR22884] (4-96)

Secondary structure (DSSP, 8-state):
--TT------EEESSSS-EEE-SSS--GGGGPEE-SS-SEEEEEEEETTEEEEEEEESS---TTPPPEE---GGGSS--EE-----TT--SEESPPP-